Protein AF-A0A2I0QJM5-F1 (afdb_monomer_lite)

Foldseek 3Di:
DDDDPVLVVVLVVLLVVLVVVCVVPDDQPDPDDVVCCVVQNDVRVVVVSSVVSVCCCVVPVSVQSSVQSVVVVPDVDGDDDDDDDPDDD

pLDDT: mean 86.55, std 6.54, range [61.5, 94.06]

Radius of gyration: 18.5 Å; chains: 1; bounding box: 51×20×51 Å

Structure (mmCIF, N/CA/C/O backbone):
data_AF-A0A2I0QJM5-F1
#
_entry.id   AF-A0A2I0QJM5-F1
#
loop_
_atom_site.group_PDB
_atom_site.id
_atom_site.type_symbol
_atom_site.label_atom_id
_atom_site.label_alt_id
_atom_site.label_comp_id
_atom_site.label_asym_id
_atom_site.label_entity_id
_atom_site.label_seq_id
_atom_site.pdbx_PDB_ins_code
_atom_site.Cartn_x
_atom_site.Cartn_y
_atom_site.Cartn_z
_atom_site.occupancy
_atom_site.B_iso_or_equiv
_atom_site.auth_seq_id
_atom_site.auth_comp_id
_atom_site.auth_asym_id
_atom_site.auth_atom_id
_atom_site.pdbx_PDB_model_num
ATOM 1 N N . MET A 1 1 ? -9.228 6.430 23.645 1.00 61.50 1 MET A N 1
ATOM 2 C CA . MET A 1 1 ? -8.790 5.105 24.141 1.00 61.50 1 MET A CA 1
ATOM 3 C C . MET A 1 1 ? -7.486 4.740 23.458 1.00 61.50 1 MET A C 1
ATOM 5 O O . MET A 1 1 ? -7.371 4.969 22.261 1.00 61.50 1 MET A O 1
ATOM 9 N N . ALA A 1 2 ? -6.497 4.236 24.194 1.00 75.69 2 ALA A N 1
ATOM 10 C CA . ALA A 1 2 ? -5.278 3.724 23.575 1.00 75.69 2 ALA A CA 1
ATOM 11 C C . ALA A 1 2 ? -5.587 2.392 22.868 1.00 75.69 2 ALA A C 1
ATOM 13 O O . ALA A 1 2 ? -6.261 1.540 23.442 1.00 75.69 2 ALA A O 1
ATOM 14 N N . LEU A 1 3 ? -5.112 2.220 21.630 1.00 80.81 3 LEU A N 1
ATOM 15 C CA . LEU A 1 3 ? -5.223 0.951 20.901 1.00 80.81 3 LEU A CA 1
ATOM 16 C C . LEU A 1 3 ? -4.495 -0.159 21.670 1.00 80.81 3 LEU A C 1
ATOM 18 O O . LEU A 1 3 ? -3.350 0.039 22.095 1.00 80.81 3 LEU A O 1
ATOM 22 N N . THR A 1 4 ? -5.135 -1.324 21.804 1.00 88.94 4 THR A N 1
ATOM 23 C CA . THR A 1 4 ? -4.497 -2.514 22.379 1.00 88.94 4 THR A CA 1
ATOM 24 C C . THR A 1 4 ? -3.329 -2.963 21.501 1.00 88.94 4 THR A C 1
ATOM 26 O O . THR A 1 4 ? -3.281 -2.686 20.298 1.00 88.94 4 THR A O 1
ATOM 29 N N . GLN A 1 5 ? -2.358 -3.658 22.095 1.00 89.69 5 GLN A N 1
ATOM 30 C CA . GLN A 1 5 ? -1.175 -4.109 21.360 1.00 89.69 5 GLN A CA 1
ATOM 31 C C . GLN A 1 5 ? -1.535 -5.082 20.225 1.00 89.69 5 GLN A C 1
ATOM 33 O O . GLN A 1 5 ? -0.962 -5.006 19.141 1.00 89.69 5 GLN A O 1
ATOM 38 N N . GLU A 1 6 ? -2.537 -5.932 20.441 1.00 88.25 6 GLU A N 1
ATOM 39 C CA . GLU A 1 6 ? -3.087 -6.830 19.421 1.00 88.25 6 GLU A CA 1
ATOM 40 C C . GLU A 1 6 ? -3.636 -6.058 18.217 1.00 88.25 6 GLU A C 1
ATOM 42 O O . GLU A 1 6 ? -3.327 -6.390 17.074 1.00 88.25 6 GLU A O 1
ATOM 47 N N . TYR A 1 7 ? -4.369 -4.965 18.456 1.00 88.19 7 TYR A N 1
ATOM 48 C CA . TYR A 1 7 ? -4.888 -4.124 17.377 1.00 88.19 7 TYR A CA 1
ATOM 49 C C . TYR A 1 7 ? -3.779 -3.414 16.603 1.00 88.19 7 TYR A C 1
ATOM 51 O O . TYR A 1 7 ? -3.852 -3.302 15.380 1.00 88.19 7 TYR A O 1
ATOM 59 N N . LYS A 1 8 ? -2.720 -2.966 17.285 1.00 90.31 8 LYS A N 1
ATOM 60 C CA . LYS A 1 8 ? -1.545 -2.396 16.607 1.00 90.31 8 LYS A CA 1
ATOM 61 C C . LYS A 1 8 ? -0.868 -3.424 15.699 1.00 90.31 8 LYS A C 1
ATOM 63 O O . LYS A 1 8 ? -0.487 -3.082 14.578 1.00 90.31 8 LYS A O 1
ATOM 68 N N . ASN A 1 9 ? -0.764 -4.676 16.146 1.00 93.06 9 ASN A N 1
ATOM 69 C CA . ASN A 1 9 ? -0.241 -5.768 15.325 1.00 93.06 9 ASN A CA 1
ATOM 70 C C . ASN A 1 9 ? -1.145 -6.024 14.111 1.00 93.06 9 ASN A C 1
ATOM 72 O O . ASN A 1 9 ? -0.649 -6.076 12.990 1.00 93.06 9 ASN A O 1
ATOM 76 N N . HIS A 1 10 ? -2.465 -6.057 14.305 1.00 91.19 10 HIS A N 1
ATOM 77 C CA . HIS A 1 10 ? -3.429 -6.232 13.217 1.00 91.19 10 HIS A CA 1
ATOM 78 C C . HIS A 1 10 ? -3.341 -5.118 12.158 1.00 91.19 10 HIS A C 1
ATOM 80 O O . HIS A 1 10 ? -3.314 -5.385 10.954 1.00 91.19 10 HIS A O 1
ATOM 86 N N . ILE A 1 11 ? -3.235 -3.856 12.590 1.00 91.06 11 ILE A N 1
ATOM 87 C CA . ILE A 1 11 ? -3.028 -2.713 11.686 1.00 91.06 11 ILE A CA 1
ATOM 88 C C . ILE A 1 11 ? -1.697 -2.860 10.936 1.00 91.06 11 ILE A C 1
ATOM 90 O O . ILE A 1 11 ? -1.639 -2.656 9.723 1.00 91.06 11 ILE A O 1
ATOM 94 N N . THR A 1 12 ? -0.634 -3.267 11.631 1.00 92.62 12 THR A N 1
ATOM 95 C CA . THR A 1 12 ? 0.686 -3.496 11.026 1.00 92.62 12 THR A CA 1
ATOM 96 C C . THR A 1 12 ? 0.638 -4.593 9.963 1.00 92.62 12 THR A C 1
ATOM 98 O O . THR A 1 12 ? 1.222 -4.447 8.889 1.00 92.62 12 THR A O 1
ATOM 101 N N . ASP A 1 13 ? -0.082 -5.680 10.221 1.00 94.06 13 ASP A N 1
ATOM 102 C CA . ASP A 1 13 ? -0.220 -6.774 9.263 1.00 94.06 13 ASP A CA 1
ATOM 103 C C . ASP A 1 13 ? -1.114 -6.393 8.079 1.00 94.06 13 ASP A C 1
ATOM 105 O O . ASP A 1 13 ? -0.809 -6.756 6.941 1.00 94.06 13 ASP A O 1
ATOM 109 N N . THR A 1 14 ? -2.130 -5.557 8.306 1.00 91.50 14 THR A N 1
ATOM 110 C CA . THR A 1 14 ? -2.930 -4.947 7.234 1.00 91.50 14 THR A CA 1
ATOM 111 C C . THR A 1 14 ? -2.047 -4.103 6.311 1.00 91.50 14 THR A C 1
ATOM 113 O O . THR A 1 14 ? -2.074 -4.290 5.095 1.00 91.50 14 THR A O 1
ATOM 116 N N . ILE A 1 15 ? -1.190 -3.245 6.877 1.00 91.50 15 ILE A N 1
ATOM 117 C CA . ILE A 1 15 ? -0.211 -2.440 6.128 1.00 91.50 15 ILE A CA 1
ATOM 118 C C . ILE A 1 15 ? 0.716 -3.337 5.301 1.00 91.50 15 ILE A C 1
ATOM 120 O O . ILE A 1 15 ? 0.871 -3.126 4.096 1.00 91.50 15 ILE A O 1
ATOM 124 N N . LYS A 1 16 ? 1.303 -4.374 5.913 1.00 92.88 16 LYS A N 1
ATOM 125 C CA . LYS A 1 16 ? 2.177 -5.324 5.204 1.00 92.88 16 LYS A CA 1
ATOM 126 C C . LYS A 1 16 ? 1.449 -6.010 4.052 1.00 92.88 16 LYS A C 1
ATOM 128 O O . LYS A 1 16 ? 2.033 -6.174 2.984 1.00 92.88 16 LYS A O 1
ATOM 133 N N . SER A 1 17 ? 0.200 -6.420 4.265 1.00 92.31 17 SER A N 1
ATOM 134 C CA . SER A 1 17 ? -0.618 -7.086 3.251 1.00 92.31 17 SER A CA 1
ATOM 135 C C . SER A 1 17 ? -0.896 -6.168 2.059 1.00 92.31 17 SER A C 1
ATOM 137 O O . SER A 1 17 ? -0.674 -6.565 0.915 1.00 92.31 17 SER A O 1
ATOM 139 N N . CYS A 1 18 ? -1.260 -4.906 2.313 1.00 90.00 18 CYS A N 1
ATOM 140 C CA . CYS A 1 18 ? -1.441 -3.900 1.265 1.00 90.00 18 CYS A CA 1
ATOM 141 C C . CYS A 1 18 ? -0.164 -3.700 0.435 1.00 90.00 18 CYS A C 1
ATOM 143 O O . CYS A 1 18 ? -0.223 -3.687 -0.795 1.00 90.00 18 CYS A O 1
ATOM 145 N N . LEU A 1 19 ? 0.998 -3.598 1.088 1.00 90.56 19 LEU A N 1
ATOM 146 C CA . LEU A 1 19 ? 2.278 -3.422 0.395 1.00 90.56 19 LEU A CA 1
ATOM 147 C C . LEU A 1 19 ? 2.678 -4.654 -0.414 1.00 90.56 19 LEU A C 1
ATOM 149 O O . LEU A 1 19 ? 3.052 -4.525 -1.577 1.00 90.56 19 LEU A O 1
ATOM 153 N N . ARG A 1 20 ? 2.536 -5.855 0.155 1.00 92.00 20 ARG A N 1
ATOM 154 C CA . ARG A 1 20 ? 2.781 -7.112 -0.567 1.00 92.00 20 ARG A CA 1
ATOM 155 C C . ARG A 1 20 ? 1.895 -7.226 -1.802 1.00 92.00 20 ARG A C 1
ATOM 157 O O . ARG A 1 20 ? 2.406 -7.512 -2.880 1.00 92.00 20 ARG A O 1
ATOM 164 N N . GLY A 1 21 ? 0.604 -6.924 -1.663 1.00 90.81 21 GLY A N 1
ATOM 165 C 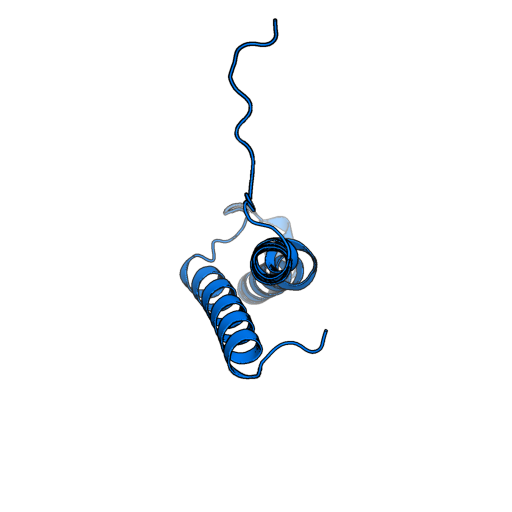CA . GLY A 1 21 ? -0.329 -6.893 -2.785 1.00 90.81 21 GLY A CA 1
ATOM 166 C C . GLY A 1 21 ? 0.091 -5.893 -3.864 1.00 90.81 21 GLY A C 1
ATOM 167 O O . GLY A 1 21 ? 0.024 -6.216 -5.049 1.00 90.81 21 GLY A O 1
ATOM 168 N N . LYS A 1 22 ? 0.593 -4.713 -3.476 1.00 89.50 22 LYS A N 1
ATOM 169 C CA . LYS A 1 22 ? 1.105 -3.712 -4.420 1.00 89.50 22 LYS A CA 1
ATOM 170 C C . LYS A 1 22 ? 2.344 -4.199 -5.170 1.00 89.50 22 LYS A C 1
ATOM 172 O O . LYS A 1 22 ? 2.417 -4.012 -6.380 1.00 89.50 22 LYS A O 1
ATOM 177 N N . PHE A 1 23 ? 3.289 -4.834 -4.479 1.00 89.94 23 PHE A N 1
ATOM 178 C CA . PHE A 1 23 ? 4.502 -5.370 -5.101 1.00 89.94 23 PHE A CA 1
ATOM 179 C C . PHE A 1 23 ? 4.194 -6.513 -6.073 1.00 89.94 23 PHE A C 1
ATOM 181 O O . PHE A 1 23 ? 4.751 -6.551 -7.163 1.00 89.94 23 PHE A O 1
ATOM 188 N N . GLN A 1 24 ? 3.287 -7.419 -5.701 1.00 90.69 24 GLN A N 1
ATOM 189 C CA . GLN A 1 24 ? 2.932 -8.582 -6.520 1.00 90.69 24 GLN A CA 1
ATOM 190 C C . GLN A 1 24 ? 2.121 -8.217 -7.766 1.00 90.69 24 GLN A C 1
ATOM 192 O O . GLN A 1 24 ? 2.269 -8.860 -8.800 1.00 90.69 24 GLN A O 1
ATOM 197 N N . ASN A 1 25 ? 1.269 -7.194 -7.673 1.00 89.19 25 ASN A N 1
ATOM 198 C CA . ASN A 1 25 ? 0.354 -6.810 -8.750 1.00 89.19 25 ASN A CA 1
ATOM 199 C C . ASN A 1 25 ? 0.792 -5.545 -9.498 1.00 89.19 25 ASN A C 1
ATOM 201 O O . ASN A 1 25 ? 0.001 -4.983 -10.258 1.00 89.19 25 ASN A O 1
ATOM 205 N N . TYR A 1 26 ? 2.017 -5.064 -9.273 1.00 88.44 26 TYR A N 1
ATOM 206 C CA . TYR A 1 26 ? 2.514 -3.886 -9.970 1.00 88.44 26 TYR A CA 1
ATOM 207 C C . TYR A 1 26 ? 2.524 -4.127 -11.483 1.00 88.44 26 TYR A C 1
ATOM 209 O O . TYR A 1 26 ? 3.120 -5.083 -11.980 1.00 88.44 26 TYR A O 1
ATOM 217 N N . LYS A 1 27 ? 1.878 -3.217 -12.210 1.00 84.19 27 LYS A N 1
ATOM 218 C CA . LYS A 1 27 ? 1.925 -3.126 -13.665 1.00 84.19 27 LYS A CA 1
ATOM 219 C C . LYS A 1 27 ? 2.276 -1.688 -14.044 1.00 84.19 27 LYS A C 1
ATOM 221 O O . LYS A 1 27 ? 1.743 -0.772 -13.412 1.00 84.19 27 LYS A O 1
ATOM 226 N N . PRO A 1 28 ? 3.151 -1.478 -15.041 1.00 79.25 28 PRO A N 1
ATOM 227 C CA . PRO A 1 28 ? 3.374 -0.153 -15.606 1.00 79.25 28 PRO A CA 1
ATOM 228 C C . PRO A 1 28 ? 2.046 0.45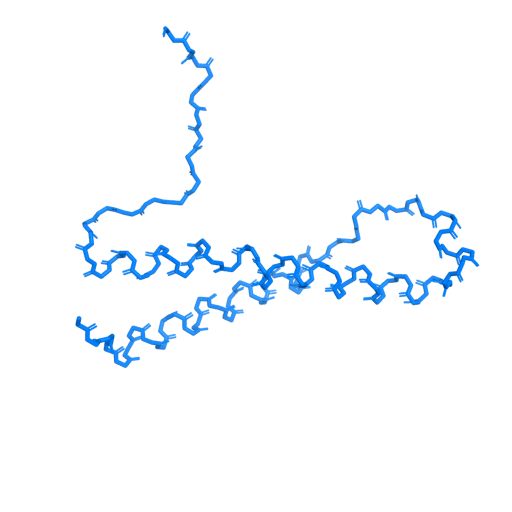1 -16.077 1.00 79.25 28 PRO A C 1
ATOM 230 O O . PRO A 1 28 ? 1.199 -0.264 -16.607 1.00 79.25 28 PRO A O 1
ATOM 233 N N . GLU A 1 29 ? 1.866 1.759 -15.896 1.00 71.62 29 GLU A N 1
ATOM 234 C CA . GLU A 1 29 ? 0.615 2.447 -16.264 1.00 71.62 29 GLU A CA 1
ATOM 235 C C . GLU A 1 29 ? 0.338 2.420 -17.774 1.00 71.62 29 GLU A C 1
ATOM 237 O O . GLU A 1 29 ? -0.816 2.439 -18.195 1.00 71.62 29 GLU A O 1
ATOM 242 N N . THR A 1 30 ? 1.385 2.368 -18.598 1.00 75.00 30 THR A N 1
ATOM 243 C CA . THR A 1 30 ? 1.271 2.275 -20.055 1.00 75.00 30 THR A CA 1
ATOM 244 C C . THR A 1 30 ? 2.482 1.567 -20.656 1.00 75.00 30 THR A C 1
ATOM 246 O O . THR A 1 30 ? 3.603 1.687 -2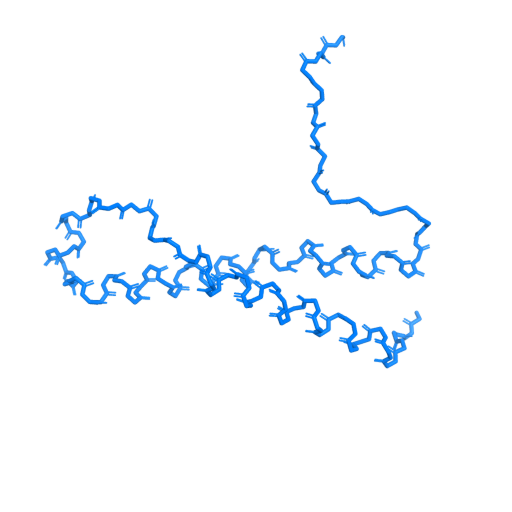0.156 1.00 75.00 30 THR A O 1
ATOM 249 N N . GLU A 1 31 ? 2.258 0.835 -21.745 1.00 70.31 31 GLU A N 1
ATOM 250 C CA . GLU A 1 31 ? 3.308 0.144 -22.500 1.00 70.31 31 GLU A CA 1
ATOM 251 C C . GLU A 1 31 ? 3.979 1.055 -23.543 1.00 70.31 31 GLU A C 1
ATOM 253 O O . GLU A 1 31 ? 5.108 0.794 -23.959 1.00 70.31 31 GLU A O 1
ATOM 258 N N . ASN A 1 32 ? 3.328 2.153 -23.953 1.00 78.94 32 ASN A N 1
ATOM 259 C CA . ASN A 1 32 ? 3.807 3.003 -25.045 1.00 78.94 32 ASN A CA 1
ATOM 260 C C . ASN A 1 32 ? 4.236 4.394 -24.551 1.00 78.94 32 ASN A C 1
ATOM 262 O O . ASN A 1 32 ? 3.454 5.344 -24.555 1.00 78.94 32 ASN A O 1
ATOM 266 N N . ILE A 1 33 ? 5.502 4.513 -24.134 1.00 84.06 33 ILE A N 1
ATOM 267 C CA . ILE A 1 33 ? 6.089 5.748 -23.574 1.00 84.06 33 ILE A CA 1
ATOM 268 C C . ILE A 1 33 ? 7.387 6.162 -24.311 1.00 84.06 33 ILE A C 1
ATOM 270 O O . ILE A 1 33 ? 8.452 6.304 -23.702 1.00 84.06 33 ILE A O 1
ATOM 274 N N . PRO A 1 34 ? 7.342 6.380 -25.643 1.00 88.44 34 PRO A N 1
ATOM 275 C CA . PRO A 1 34 ? 8.537 6.538 -26.481 1.00 88.44 34 PRO A CA 1
ATOM 276 C C . PRO A 1 34 ? 9.363 7.779 -26.126 1.00 88.44 34 PRO A C 1
ATOM 278 O O . PRO A 1 34 ? 10.594 7.722 -26.109 1.00 88.44 34 PRO A O 1
ATOM 281 N N . PHE A 1 35 ? 8.702 8.886 -25.778 1.00 90.19 35 PHE A N 1
ATOM 282 C CA . PHE A 1 35 ? 9.379 10.106 -25.339 1.00 90.19 35 PHE A CA 1
ATOM 283 C C . PHE A 1 35 ? 10.139 9.890 -24.024 1.00 90.19 35 PHE A C 1
ATOM 285 O O . PHE A 1 35 ? 11.319 10.220 -23.925 1.00 90.19 35 PHE A O 1
ATOM 292 N N . HIS A 1 36 ? 9.498 9.264 -23.035 1.00 88.12 36 HIS A N 1
ATOM 293 C CA . HIS A 1 36 ? 10.113 9.007 -21.732 1.00 88.12 36 HIS A CA 1
ATOM 294 C C . HIS A 1 36 ? 11.280 8.024 -21.837 1.00 88.12 36 HIS A C 1
ATOM 296 O O . HIS A 1 36 ? 12.315 8.230 -21.206 1.00 88.12 36 HIS A O 1
ATOM 302 N N . TYR A 1 37 ? 11.166 7.003 -22.691 1.00 90.88 37 TYR A N 1
ATOM 303 C CA . TYR A 1 37 ? 12.283 6.106 -22.983 1.00 90.88 37 TYR A CA 1
ATOM 304 C C . TYR A 1 37 ? 13.450 6.825 -23.648 1.00 90.88 37 TYR A C 1
ATOM 306 O O . TYR A 1 37 ? 14.598 6.510 -23.342 1.00 90.88 37 TYR A O 1
ATOM 314 N N . ARG A 1 38 ? 13.186 7.801 -24.525 1.00 92.19 38 ARG A N 1
ATOM 315 C CA . ARG A 1 38 ? 14.251 8.599 -25.140 1.00 92.19 38 ARG A CA 1
ATOM 316 C C . ARG A 1 38 ? 14.905 9.564 -24.150 1.00 92.19 38 ARG A C 1
ATOM 318 O O . ARG A 1 38 ? 16.111 9.762 -24.235 1.00 92.19 38 ARG A O 1
ATOM 325 N N . LEU A 1 39 ? 14.129 10.136 -23.231 1.00 91.88 39 LEU A N 1
ATOM 326 C CA . LEU A 1 39 ? 14.601 11.113 -22.251 1.00 91.88 39 LEU A CA 1
ATOM 327 C C . LEU A 1 39 ? 15.389 10.469 -21.101 1.00 91.88 39 LEU A C 1
ATOM 329 O O . LEU A 1 39 ? 16.456 10.950 -20.733 1.00 91.88 39 LEU A O 1
ATOM 333 N N . LEU A 1 40 ? 14.854 9.396 -20.515 1.00 88.12 40 LEU A N 1
ATOM 334 C CA . LEU A 1 40 ? 15.368 8.797 -19.278 1.00 88.12 40 LEU A CA 1
ATOM 335 C C . LEU A 1 40 ? 16.039 7.437 -19.504 1.00 88.12 40 LEU A C 1
ATOM 337 O O . LEU A 1 40 ? 16.812 6.991 -18.659 1.00 88.12 40 LEU A O 1
ATOM 341 N N . GLY A 1 41 ? 15.776 6.778 -20.631 1.00 89.50 41 GLY A N 1
ATOM 342 C CA . GLY A 1 41 ? 16.130 5.377 -20.840 1.00 89.50 41 GLY A CA 1
ATOM 343 C C . GLY A 1 41 ? 15.085 4.425 -20.252 1.00 89.50 41 GLY A C 1
ATOM 344 O O . GLY A 1 41 ? 14.335 4.769 -19.336 1.00 89.50 41 GLY A O 1
ATOM 345 N N . LYS A 1 42 ? 15.029 3.202 -20.793 1.00 87.25 42 LYS A N 1
ATOM 346 C CA . LYS A 1 42 ? 14.025 2.193 -20.413 1.00 87.25 42 LYS A CA 1
ATOM 347 C C . LYS A 1 42 ? 14.123 1.808 -18.934 1.00 87.25 42 LYS A C 1
ATOM 349 O O . LYS A 1 42 ? 13.125 1.894 -18.225 1.00 87.25 42 LYS A O 1
ATOM 354 N N . ASP A 1 43 ? 15.319 1.480 -18.454 1.00 88.44 43 ASP A N 1
ATOM 355 C CA . ASP A 1 43 ? 15.514 0.981 -17.084 1.00 88.44 43 ASP A CA 1
ATOM 356 C C . ASP A 1 43 ? 15.158 2.032 -16.027 1.00 88.44 43 ASP A C 1
ATOM 358 O O . ASP A 1 43 ? 14.467 1.744 -15.048 1.00 88.44 43 ASP A O 1
ATOM 362 N N . ARG A 1 44 ? 15.562 3.290 -16.255 1.00 90.75 44 ARG A N 1
ATOM 363 C CA . ARG A 1 44 ? 15.231 4.398 -15.347 1.00 90.75 44 ARG A CA 1
ATOM 364 C C . ARG A 1 44 ? 13.733 4.678 -15.331 1.00 90.75 44 ARG A C 1
ATOM 366 O O . ARG A 1 44 ? 13.196 4.988 -14.273 1.00 90.75 44 ARG A O 1
ATOM 373 N N . MET A 1 45 ? 13.055 4.535 -16.471 1.00 90.31 45 MET A N 1
ATOM 374 C CA . MET A 1 45 ? 11.608 4.721 -16.549 1.00 90.31 45 MET A CA 1
ATOM 375 C C . MET A 1 45 ? 10.842 3.630 -15.786 1.00 90.31 45 MET A C 1
ATOM 377 O O . MET A 1 45 ? 9.871 3.941 -15.099 1.00 90.31 45 MET A O 1
ATOM 381 N N . VAL A 1 46 ? 11.291 2.370 -15.851 1.00 87.62 46 VAL A N 1
ATOM 382 C CA . VAL A 1 46 ? 10.686 1.268 -15.080 1.00 87.62 46 VAL A CA 1
ATOM 383 C C . VAL A 1 46 ? 10.811 1.525 -13.578 1.00 87.62 46 VAL A C 1
ATOM 385 O O . VAL A 1 46 ? 9.815 1.428 -12.859 1.00 87.62 46 VAL A O 1
ATOM 388 N N . LEU A 1 47 ? 12.002 1.913 -13.110 1.00 89.75 47 LEU A N 1
ATOM 389 C CA . LEU A 1 47 ? 12.229 2.263 -11.704 1.00 89.75 47 LEU A CA 1
ATOM 390 C C . LEU A 1 47 ? 11.397 3.474 -11.273 1.00 89.75 47 LEU A C 1
ATOM 392 O O . LEU A 1 47 ? 10.778 3.447 -10.211 1.00 89.75 47 LEU A O 1
ATOM 396 N N . PHE A 1 48 ? 11.348 4.517 -12.104 1.00 90.38 48 PHE A N 1
ATOM 397 C CA . PHE A 1 48 ? 10.550 5.709 -11.837 1.00 90.38 48 PHE A CA 1
ATOM 398 C C . PHE A 1 48 ? 9.063 5.372 -11.691 1.00 90.38 48 PHE A C 1
ATOM 400 O O . PHE A 1 48 ? 8.449 5.742 -10.694 1.00 90.38 48 PHE A O 1
ATOM 407 N N . SER A 1 49 ? 8.493 4.632 -12.646 1.00 89.38 49 SER A N 1
ATOM 408 C CA . SER A 1 49 ? 7.080 4.240 -12.615 1.00 89.38 49 SER A CA 1
ATOM 409 C C . SER A 1 49 ? 6.763 3.365 -11.399 1.00 89.38 49 SER A C 1
ATOM 411 O O . SER A 1 49 ? 5.738 3.566 -10.745 1.00 89.38 49 SER A O 1
ATOM 413 N N . PHE A 1 50 ? 7.680 2.470 -11.022 1.00 89.50 50 PHE A N 1
ATOM 414 C CA . PHE A 1 50 ? 7.538 1.657 -9.820 1.00 89.50 50 PHE A CA 1
ATOM 415 C C . PHE A 1 50 ? 7.498 2.520 -8.555 1.00 89.50 50 PHE A C 1
ATOM 417 O O . PHE A 1 50 ? 6.545 2.429 -7.781 1.00 89.50 50 PHE A O 1
ATOM 424 N N . ILE A 1 51 ? 8.478 3.411 -8.374 1.00 90.81 51 ILE A N 1
ATOM 425 C CA . ILE A 1 51 ? 8.545 4.321 -7.221 1.00 90.81 51 ILE A CA 1
ATOM 426 C C . ILE A 1 51 ? 7.309 5.225 -7.170 1.00 90.81 51 ILE A C 1
ATOM 428 O O . ILE A 1 51 ? 6.706 5.384 -6.110 1.00 90.81 51 ILE A O 1
ATOM 432 N N . GLN A 1 52 ? 6.884 5.768 -8.311 1.00 89.94 52 GLN A N 1
ATOM 433 C CA . GLN A 1 52 ? 5.687 6.599 -8.397 1.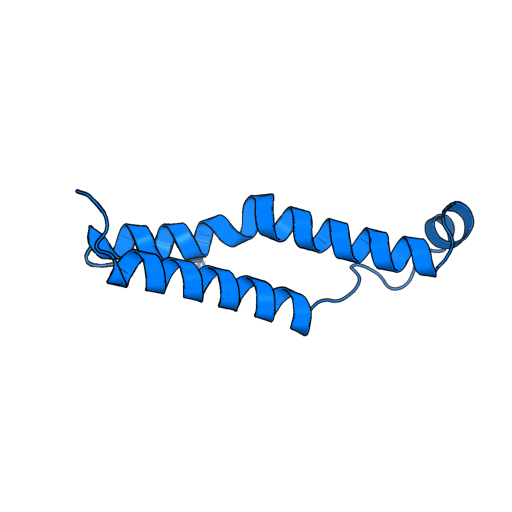00 89.94 52 GLN A CA 1
ATOM 434 C C . GLN A 1 52 ? 4.434 5.833 -7.956 1.00 89.94 52 GLN A C 1
ATOM 436 O O . GLN A 1 52 ? 3.635 6.337 -7.166 1.00 89.94 52 GLN A O 1
ATOM 441 N N . SER A 1 53 ? 4.289 4.585 -8.401 1.00 89.44 53 SER A N 1
ATOM 442 C CA . SER A 1 53 ? 3.184 3.708 -8.009 1.00 89.44 53 SER A CA 1
ATOM 443 C C . SER A 1 53 ? 3.183 3.392 -6.506 1.00 89.44 53 SER A C 1
ATOM 445 O O . SER A 1 53 ? 2.121 3.251 -5.891 1.00 89.44 53 SER A O 1
ATOM 447 N N . LEU A 1 54 ? 4.360 3.291 -5.883 1.00 90.25 54 LEU A N 1
ATOM 448 C CA . LEU A 1 54 ? 4.478 3.147 -4.432 1.00 90.25 54 LEU A CA 1
ATOM 449 C C . LEU A 1 54 ? 4.099 4.430 -3.698 1.00 90.25 54 LEU A C 1
ATOM 451 O O . LEU A 1 54 ? 3.334 4.367 -2.738 1.00 90.25 54 LEU A O 1
ATOM 455 N N . ASN A 1 55 ? 4.559 5.585 -4.175 1.00 89.44 55 ASN A N 1
ATOM 456 C CA . ASN A 1 55 ? 4.254 6.877 -3.564 1.00 89.44 55 ASN A CA 1
ATOM 457 C C . ASN A 1 55 ? 2.748 7.152 -3.518 1.00 89.44 55 ASN A C 1
ATOM 459 O O . ASN A 1 55 ? 2.245 7.594 -2.488 1.00 89.44 55 ASN A O 1
ATOM 463 N N . THR A 1 56 ? 1.999 6.829 -4.575 1.00 86.56 56 THR A N 1
ATOM 464 C CA . THR A 1 56 ? 0.529 6.968 -4.567 1.00 86.56 56 THR A CA 1
ATOM 465 C C . THR A 1 56 ? -0.143 6.000 -3.593 1.00 86.56 56 THR A C 1
ATOM 467 O O . THR A 1 56 ? -1.132 6.343 -2.944 1.00 86.56 56 THR A O 1
ATOM 470 N N . THR A 1 57 ? 0.431 4.807 -3.420 1.00 86.38 57 THR A N 1
ATOM 471 C CA . THR A 1 57 ? -0.063 3.818 -2.455 1.00 86.38 57 THR A CA 1
ATOM 472 C C . THR A 1 57 ? 0.149 4.301 -1.022 1.00 86.38 57 THR A C 1
ATOM 474 O O . THR A 1 57 ? -0.783 4.249 -0.222 1.00 86.38 57 THR A O 1
ATOM 477 N N . PHE A 1 58 ? 1.340 4.817 -0.706 1.00 83.56 58 PHE A N 1
ATOM 478 C CA . PHE A 1 58 ? 1.658 5.372 0.610 1.00 83.56 58 PHE A CA 1
ATOM 479 C C . PHE A 1 58 ? 0.896 6.665 0.910 1.00 83.56 58 PHE A C 1
ATOM 481 O O . PHE A 1 58 ? 0.456 6.859 2.037 1.00 83.56 58 PHE A O 1
ATOM 488 N N . GLY A 1 59 ? 0.737 7.539 -0.085 1.00 80.44 59 GLY A N 1
ATOM 489 C CA . GLY A 1 59 ? 0.119 8.850 0.091 1.00 80.44 59 GLY A CA 1
ATOM 490 C C . GLY A 1 59 ? -1.408 8.843 0.088 1.00 80.44 59 GLY A C 1
ATOM 491 O O . GLY A 1 59 ? -2.006 9.802 0.561 1.00 80.44 59 GLY A O 1
ATOM 492 N N . ILE A 1 60 ? -2.057 7.806 -0.457 1.00 83.38 60 ILE A N 1
ATOM 493 C CA . ILE A 1 60 ? -3.522 7.778 -0.598 1.00 83.38 60 ILE A CA 1
ATOM 494 C C . ILE A 1 60 ? -4.084 6.394 -0.261 1.00 83.38 60 ILE A C 1
ATOM 496 O O . ILE A 1 60 ? -4.837 6.251 0.702 1.00 83.38 60 ILE A O 1
ATOM 500 N N . SER A 1 61 ? -3.733 5.358 -1.028 1.00 84.56 61 SER A N 1
ATOM 501 C CA . SER A 1 61 ? -4.461 4.078 -0.985 1.00 84.56 61 SER A CA 1
ATOM 502 C C . SER A 1 61 ? -4.353 3.328 0.344 1.00 84.56 61 SER A C 1
ATOM 504 O O . SER A 1 61 ? -5.237 2.541 0.665 1.00 84.56 61 SER A O 1
ATOM 506 N N . ILE A 1 62 ? -3.290 3.546 1.122 1.00 89.00 62 ILE A N 1
ATOM 507 C CA . ILE A 1 62 ? -3.093 2.862 2.405 1.00 89.00 62 ILE A CA 1
ATOM 508 C C . ILE A 1 62 ? -4.001 3.398 3.520 1.00 89.00 62 ILE A C 1
ATOM 510 O O . ILE A 1 62 ? -4.270 2.689 4.488 1.00 89.00 62 ILE A O 1
ATOM 514 N N . TYR A 1 63 ? -4.504 4.627 3.389 1.00 90.19 63 TYR A N 1
ATOM 515 C CA . TYR A 1 63 ? -5.309 5.255 4.433 1.00 90.19 63 TYR A CA 1
ATOM 516 C C . TYR A 1 63 ? -6.692 4.622 4.570 1.00 90.19 63 TYR A C 1
ATOM 518 O O . TYR A 1 63 ? -7.146 4.425 5.692 1.00 90.19 63 TYR A O 1
ATOM 526 N N . GLU A 1 64 ? -7.341 4.248 3.465 1.00 90.19 64 GLU A N 1
ATOM 527 C CA . GLU A 1 64 ? -8.662 3.605 3.487 1.00 90.19 64 GLU A CA 1
ATOM 528 C C . GLU A 1 64 ? -8.689 2.293 4.306 1.00 90.19 64 GLU A C 1
ATOM 530 O O . GLU A 1 64 ? -9.494 2.193 5.238 1.00 90.19 64 GLU A O 1
ATOM 535 N N . PRO A 1 65 ? -7.823 1.289 4.049 1.00 90.00 65 PRO A N 1
ATOM 536 C CA . PRO A 1 65 ? -7.827 0.056 4.829 1.00 90.00 65 PRO A CA 1
ATOM 537 C C . PRO A 1 65 ? -7.450 0.292 6.295 1.00 90.00 65 PRO A C 1
ATOM 539 O O . PRO A 1 65 ? -8.037 -0.344 7.166 1.00 90.00 65 PRO A O 1
ATOM 542 N N . ILE A 1 66 ? -6.536 1.224 6.595 1.00 90.50 66 ILE A N 1
ATOM 543 C CA . ILE A 1 66 ? -6.197 1.577 7.984 1.00 90.50 66 ILE A CA 1
ATOM 544 C C . ILE A 1 66 ? -7.398 2.222 8.686 1.00 90.50 66 ILE A C 1
ATOM 546 O O . ILE A 1 66 ? -7.737 1.829 9.801 1.00 90.50 66 ILE A O 1
ATOM 550 N N . ALA A 1 67 ? -8.064 3.182 8.042 1.00 90.56 67 ALA A N 1
ATOM 551 C CA . ALA A 1 67 ? -9.237 3.856 8.586 1.00 90.56 67 ALA A CA 1
ATOM 552 C C . ALA A 1 67 ? -10.367 2.862 8.878 1.00 90.56 67 ALA A C 1
ATOM 554 O O . ALA A 1 67 ? -10.996 2.951 9.932 1.00 90.56 67 ALA A O 1
ATOM 555 N N . ARG A 1 68 ? -10.570 1.866 8.004 1.00 91.62 68 ARG A N 1
ATOM 556 C CA . ARG A 1 68 ? -11.513 0.769 8.248 1.00 91.62 68 ARG A CA 1
ATOM 557 C C . ARG A 1 68 ? -11.167 0.001 9.523 1.00 91.62 68 ARG A C 1
ATOM 559 O O . ARG A 1 68 ? -12.045 -0.209 10.356 1.00 91.62 68 ARG A O 1
ATOM 566 N N . GLU A 1 69 ? -9.914 -0.424 9.688 1.00 90.38 69 GLU A N 1
ATOM 567 C CA . GLU A 1 69 ? -9.513 -1.188 10.878 1.00 90.38 69 GLU A CA 1
ATOM 568 C C . GLU A 1 69 ? -9.595 -0.356 12.165 1.00 90.38 69 GLU A C 1
ATOM 570 O O . GLU A 1 69 ? -9.984 -0.878 13.208 1.00 90.38 69 GLU A O 1
ATOM 575 N N . LEU A 1 70 ? -9.309 0.948 12.094 1.00 90.31 70 LEU A N 1
ATOM 576 C CA . LEU A 1 70 ? -9.501 1.864 13.218 1.00 90.31 70 LEU A CA 1
ATOM 577 C C . LEU A 1 70 ? -10.985 2.027 13.571 1.00 90.31 70 LEU A C 1
ATOM 579 O O . LEU A 1 70 ? -11.352 1.918 14.740 1.00 90.31 70 LEU A O 1
ATOM 583 N N . ALA A 1 71 ? -11.851 2.240 12.581 1.00 90.25 71 ALA A N 1
ATOM 584 C CA . ALA A 1 71 ? -13.278 2.462 12.797 1.00 90.25 71 ALA A CA 1
ATOM 585 C C . ALA A 1 71 ? -13.986 1.241 13.410 1.00 90.25 71 ALA A C 1
ATOM 587 O O . ALA A 1 71 ? -14.880 1.418 14.237 1.00 90.25 71 ALA A O 1
ATOM 588 N N . LYS A 1 72 ? -13.551 0.011 13.092 1.00 88.75 72 LYS A N 1
ATOM 589 C CA . LYS A 1 72 ? -14.114 -1.230 13.666 1.00 88.75 72 LYS A CA 1
ATOM 590 C C . LYS A 1 72 ? -14.017 -1.305 15.191 1.00 88.75 72 LYS A C 1
ATOM 592 O O . LYS A 1 72 ? -14.774 -2.036 15.816 1.00 88.75 72 LYS A O 1
ATOM 597 N N . THR A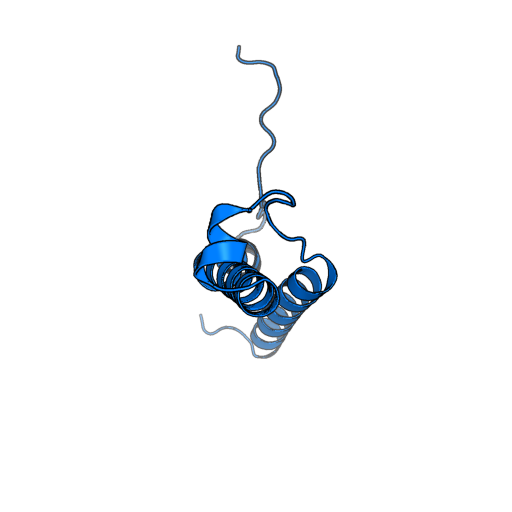 1 73 ? -13.097 -0.556 15.801 1.00 86.44 73 THR A N 1
ATOM 598 C CA . THR A 1 73 ? -12.977 -0.496 17.267 1.00 86.44 73 THR A CA 1
ATOM 599 C C . THR A 1 73 ? -14.112 0.283 17.928 1.00 86.44 73 THR A C 1
ATOM 601 O O . THR A 1 73 ? -14.378 0.093 19.110 1.00 86.44 73 THR A O 1
ATOM 604 N N . THR A 1 74 ? -14.750 1.187 17.183 1.00 88.25 74 THR A N 1
ATOM 605 C CA . THR A 1 74 ? -15.707 2.164 17.716 1.00 88.25 74 THR A CA 1
ATOM 606 C C . THR A 1 74 ? -17.115 1.934 17.173 1.00 88.25 74 THR A C 1
ATOM 608 O O . THR A 1 74 ? -18.092 2.126 17.892 1.00 88.25 74 THR A O 1
ATOM 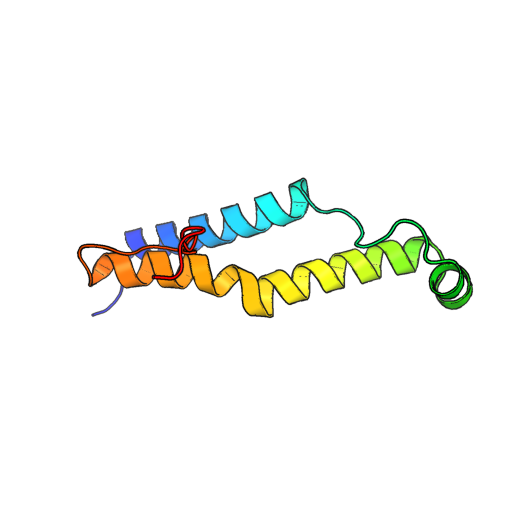611 N N . PHE A 1 75 ? -17.233 1.503 15.917 1.00 89.25 75 PHE A N 1
ATOM 612 C CA . PHE A 1 75 ? -18.503 1.361 15.217 1.00 89.25 75 PHE A CA 1
ATOM 613 C C . PHE A 1 75 ? -18.818 -0.106 14.927 1.00 89.25 75 PHE A C 1
ATOM 615 O O . PHE A 1 75 ? -17.932 -0.896 14.605 1.00 89.25 75 PHE A O 1
ATOM 622 N N . LYS A 1 76 ? -20.106 -0.456 15.005 1.00 88.88 76 LYS A N 1
ATOM 623 C CA . LYS A 1 76 ? -20.607 -1.813 14.736 1.00 88.88 76 LYS A CA 1
ATOM 624 C C . LYS A 1 76 ? -20.455 -2.213 13.265 1.00 88.88 76 LYS A C 1
ATOM 626 O O . LYS A 1 76 ? -20.187 -3.372 12.969 1.00 88.88 76 LYS A O 1
ATOM 631 N N . GLU A 1 77 ? -20.636 -1.258 12.359 1.00 89.62 77 GLU A N 1
ATOM 632 C CA . GLU A 1 77 ? -20.601 -1.478 10.915 1.00 89.62 77 GLU A CA 1
ATOM 633 C C . GLU A 1 77 ? -19.630 -0.494 10.267 1.00 89.62 77 GLU A C 1
ATOM 635 O O . GLU A 1 77 ? -19.683 0.710 10.519 1.00 89.62 77 GLU A O 1
ATOM 640 N N . VAL A 1 78 ? -18.720 -1.020 9.446 1.00 89.50 78 VAL A N 1
ATOM 641 C CA . VAL A 1 78 ? -17.706 -0.242 8.730 1.00 89.50 78 VAL A CA 1
ATOM 642 C C . VAL A 1 78 ? -17.538 -0.835 7.340 1.00 89.50 78 VAL A C 1
ATOM 644 O O . VAL A 1 78 ? -17.176 -2.003 7.196 1.00 89.50 78 VAL A O 1
ATOM 647 N N . TYR A 1 79 ? -17.761 -0.015 6.318 1.00 86.75 79 TYR A N 1
ATOM 648 C CA . TYR A 1 79 ? -17.688 -0.415 4.916 1.00 86.75 79 TYR A CA 1
ATOM 649 C C . TYR A 1 79 ? -16.600 0.378 4.187 1.00 86.75 79 TYR A C 1
ATOM 651 O O . TYR A 1 79 ? -16.334 1.533 4.511 1.00 86.75 79 TYR A O 1
ATOM 659 N N . THR A 1 80 ? -15.975 -0.249 3.193 1.00 86.50 80 THR A N 1
ATOM 660 C CA . THR A 1 80 ? -15.033 0.383 2.250 1.00 86.50 80 THR A CA 1
ATOM 661 C C . THR A 1 80 ? -15.591 0.256 0.849 1.00 86.50 80 THR A C 1
ATOM 663 O O . THR A 1 80 ? -16.137 -0.802 0.553 1.00 86.50 80 THR A O 1
ATOM 666 N N . GLN A 1 81 ? -15.417 1.289 0.018 1.00 75.69 81 GLN A N 1
ATOM 667 C CA . GLN A 1 81 ? -15.976 1.425 -1.336 1.00 75.69 81 GLN A CA 1
ATOM 668 C C . GLN A 1 81 ? -17.459 1.030 -1.481 1.00 75.69 81 GLN A C 1
ATOM 670 O O . GLN A 1 81 ? -17.834 -0.139 -1.442 1.00 75.69 81 GLN A O 1
ATOM 675 N N . TYR A 1 82 ? -18.323 2.004 -1.761 1.00 78.44 82 TYR A N 1
ATOM 676 C CA . TYR A 1 82 ? -19.729 1.732 -2.056 1.00 78.44 82 TYR A CA 1
ATOM 677 C C . TYR A 1 82 ? -19.962 1.674 -3.568 1.00 78.44 82 TYR A C 1
ATOM 679 O O . TYR A 1 82 ? -19.678 2.638 -4.281 1.00 78.44 82 TYR A O 1
ATOM 687 N N . LYS A 1 83 ? -20.494 0.554 -4.072 1.00 76.12 83 LYS A N 1
ATOM 688 C CA . LYS A 1 83 ? -20.987 0.485 -5.452 1.00 76.12 83 LYS A CA 1
ATOM 689 C C . LYS A 1 83 ? -22.389 1.076 -5.487 1.00 76.12 83 LYS A C 1
ATOM 691 O O . LYS A 1 83 ? -23.325 0.474 -4.969 1.00 76.12 83 LYS A O 1
ATOM 696 N N . LEU A 1 84 ? -22.516 2.253 -6.090 1.00 79.50 84 LEU A N 1
ATOM 697 C CA . LEU A 1 84 ? -23.817 2.848 -6.378 1.00 79.50 84 LEU A CA 1
ATOM 698 C C . LEU A 1 84 ? -24.586 1.926 -7.336 1.00 79.50 84 LEU A C 1
ATOM 700 O O . LEU A 1 84 ? -24.008 1.382 -8.278 1.00 79.50 84 LEU A O 1
ATOM 704 N N . GLY A 1 85 ? -25.877 1.724 -7.072 1.00 78.50 85 GLY A N 1
ATOM 705 C CA . GLY A 1 85 ? -26.756 1.011 -7.995 1.00 78.50 85 GLY A CA 1
ATOM 706 C C . GLY A 1 85 ? -26.954 1.806 -9.288 1.00 78.50 85 GLY A C 1
ATOM 707 O O . GLY A 1 85 ? -26.878 3.031 -9.290 1.00 78.50 85 GLY A O 1
ATOM 708 N N . ASN A 1 86 ? -27.255 1.115 -10.389 1.00 81.62 86 ASN A N 1
ATOM 709 C CA . ASN A 1 86 ? -27.463 1.739 -11.705 1.00 81.62 86 ASN A CA 1
ATOM 710 C C . ASN A 1 86 ? -28.814 2.471 -11.845 1.00 81.62 86 ASN A C 1
ATOM 712 O O . ASN A 1 86 ? -29.206 2.823 -12.954 1.00 81.62 86 ASN A O 1
ATOM 716 N N . ILE A 1 87 ? -29.549 2.662 -10.749 1.00 75.44 87 ILE A N 1
ATOM 717 C CA . ILE A 1 87 ? -30.881 3.261 -10.750 1.00 75.44 87 ILE A CA 1
ATOM 718 C C . ILE A 1 87 ? -30.799 4.534 -9.917 1.00 75.44 87 ILE A C 1
ATOM 720 O O . ILE A 1 87 ? -30.675 4.481 -8.695 1.00 75.44 87 ILE A O 1
ATOM 724 N N . ILE A 1 88 ? -30.854 5.672 -10.597 1.00 73.00 88 ILE A N 1
ATOM 725 C CA . ILE A 1 88 ? -31.108 6.970 -9.977 1.00 73.00 88 ILE A CA 1
ATOM 726 C C . ILE A 1 88 ? -32.617 7.172 -10.123 1.00 73.00 88 ILE A C 1
ATOM 728 O O . ILE A 1 88 ? -33.102 7.264 -11.250 1.00 73.00 88 ILE A O 1
ATOM 732 N N . THR A 1 89 ? -33.356 7.103 -9.014 1.00 62.09 89 THR A N 1
ATOM 733 C CA . THR A 1 89 ? -34.801 7.408 -8.973 1.00 62.09 89 THR A CA 1
ATOM 734 C C . THR A 1 89 ? -34.999 8.860 -8.583 1.00 62.09 89 THR A C 1
ATOM 736 O O . THR A 1 89 ? -34.237 9.318 -7.702 1.00 62.09 89 THR A O 1
#

Secondary structure (DSSP, 8-state):
-PPPHHHHHHHHHHHHHHHHHHHHT---S-S--HHHHHHH-HHHHHHHHHHHHHHHIIIIITHHHHHHHHHTTT-S---------S---

Sequence (89 aa):
MALTQEYKNHITDTIKSCLRGKFQNYKPETENIPFHYRLLGKDRMVLFSFIQSLNTTFGISIYEPIARELAKTTFKEVYTQYKLGNIIT